Protein AF-A0A9Q1FSB3-F1 (afdb_monomer_lite)

Secondary structure (DSSP, 8-state):
-BTTB-GGGSEEEEEGGGHHHHHHHHTT-SEEEEEEE-TT-TTSPPSEEEEEETTEEPPGGGHHHHHHHHHHHHHHHHTT--HHHHHHHHHHHTT-

pLDDT: mean 77.21, std 15.52, range [43.03, 96.81]

Sequence (96 aa):
MYLGEDVSCLIKEYLVVQKDEAELELAKTTMGLFVLREKQGPLCEPVEIGIIIDGVEYPDELKYSFETFQKIVMDIESRKMSKRVQNLAAKLQDLV

Radius of gyration: 14.39 Å; chains: 1; bounding box: 42×26×28 Å

Foldseek 3Di:
DPLPDDPVQQEAEDEPVCVVVVLVVLLCDQKHKYFYDHPPDDVDDTPDIFIGHNSDTDDPVCVVVVVVVCCVVVVVQVVPHDPVVVVVVVVVVVVD

Organism: Synaphobranchus kaupii (NCBI:txid118154)

Structure (mmCIF, N/CA/C/O backbone):
data_AF-A0A9Q1FSB3-F1
#
_entry.id   AF-A0A9Q1FSB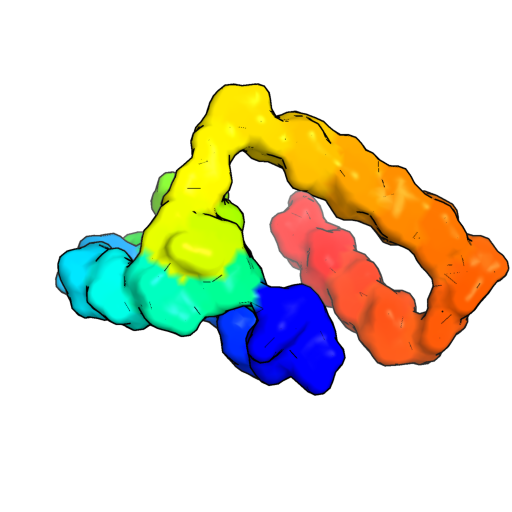3-F1
#
loop_
_atom_site.group_PDB
_atom_site.id
_atom_site.type_symbol
_atom_site.label_atom_id
_atom_site.label_alt_id
_atom_site.label_comp_id
_atom_site.label_asym_id
_atom_site.label_entity_id
_atom_site.label_seq_id
_atom_site.pdbx_PDB_ins_code
_atom_site.Cartn_x
_atom_site.Cartn_y
_atom_site.Cartn_z
_atom_site.occupancy
_atom_site.B_iso_or_equiv
_atom_site.auth_seq_id
_atom_site.auth_comp_id
_atom_site.auth_asym_id
_atom_site.auth_atom_id
_atom_site.pdbx_PDB_model_num
ATOM 1 N N . MET A 1 1 ? 13.607 8.620 -7.154 1.00 61.62 1 MET A N 1
ATOM 2 C CA . MET A 1 1 ? 12.731 7.438 -7.186 1.00 61.62 1 MET A CA 1
ATOM 3 C C . MET A 1 1 ? 13.397 6.299 -6.437 1.00 61.62 1 MET A C 1
ATOM 5 O O . MET A 1 1 ? 14.613 6.162 -6.533 1.00 61.62 1 MET A O 1
ATOM 9 N N . TYR A 1 2 ? 12.625 5.550 -5.660 1.00 66.38 2 TYR A N 1
ATOM 10 C CA . TYR A 1 2 ? 13.037 4.370 -4.907 1.00 66.38 2 TYR A CA 1
ATOM 11 C C . TYR A 1 2 ? 11.950 3.316 -5.124 1.00 66.38 2 TYR A C 1
ATOM 13 O O . TYR A 1 2 ? 10.776 3.655 -5.042 1.00 66.38 2 TYR A O 1
ATOM 21 N N . LEU A 1 3 ? 12.327 2.079 -5.461 1.00 76.88 3 LEU A N 1
ATOM 22 C CA . LEU A 1 3 ? 11.367 0.995 -5.736 1.00 76.88 3 LEU A CA 1
ATOM 23 C C . LEU A 1 3 ? 10.327 1.334 -6.829 1.00 76.88 3 LEU A C 1
ATOM 25 O O . LEU A 1 3 ? 9.184 0.908 -6.768 1.00 76.88 3 LEU A O 1
ATOM 29 N N . GLY A 1 4 ? 10.718 2.139 -7.822 1.00 79.75 4 GLY A N 1
ATOM 30 C CA . GLY A 1 4 ? 9.824 2.583 -8.900 1.00 79.75 4 GLY A CA 1
ATOM 31 C C . GLY A 1 4 ? 8.963 3.807 -8.568 1.00 79.75 4 GLY A C 1
ATOM 32 O O . GLY A 1 4 ? 8.486 4.454 -9.490 1.00 79.75 4 GLY A O 1
ATOM 33 N N . GLU A 1 5 ? 8.858 4.197 -7.296 1.00 82.94 5 GLU A N 1
ATOM 34 C CA . GLU A 1 5 ? 8.023 5.317 -6.848 1.00 82.94 5 GLU A CA 1
ATOM 35 C C . GLU A 1 5 ? 8.839 6.562 -6.473 1.00 82.94 5 GLU A C 1
ATOM 37 O O . GLU A 1 5 ? 10.047 6.509 -6.191 1.00 82.94 5 GLU A O 1
ATOM 42 N N . ASP A 1 6 ? 8.187 7.725 -6.444 1.00 86.75 6 ASP A N 1
ATOM 43 C CA . ASP A 1 6 ? 8.764 8.883 -5.766 1.00 86.75 6 ASP A CA 1
ATOM 44 C C . ASP A 1 6 ? 8.789 8.660 -4.248 1.00 86.75 6 ASP A C 1
ATOM 46 O O . ASP A 1 6 ? 7.864 8.102 -3.664 1.00 86.75 6 ASP A O 1
ATOM 50 N N . VAL A 1 7 ? 9.849 9.131 -3.587 1.00 77.12 7 VAL A N 1
ATOM 51 C CA . VAL A 1 7 ? 10.034 8.924 -2.142 1.00 77.12 7 VAL A CA 1
ATOM 52 C C . VAL A 1 7 ? 8.895 9.548 -1.332 1.00 77.12 7 VAL A C 1
ATOM 54 O O . VAL A 1 7 ? 8.537 9.017 -0.286 1.00 77.12 7 VAL A O 1
ATOM 57 N N . SER A 1 8 ? 8.308 10.649 -1.812 1.00 81.00 8 SER A N 1
ATOM 58 C CA . SER A 1 8 ? 7.158 11.288 -1.163 1.00 81.00 8 SER A CA 1
ATOM 59 C C . SER A 1 8 ? 5.857 10.488 -1.286 1.00 81.00 8 SER A C 1
ATOM 61 O O . SER A 1 8 ? 4.927 10.748 -0.530 1.00 81.00 8 SER A O 1
ATOM 63 N N . CYS A 1 9 ? 5.803 9.501 -2.185 1.00 82.94 9 CYS A N 1
ATOM 64 C CA . CYS A 1 9 ? 4.632 8.665 -2.448 1.00 82.94 9 CYS A CA 1
ATOM 65 C C . CYS A 1 9 ? 4.756 7.239 -1.887 1.00 82.94 9 CYS A C 1
ATOM 67 O O . CYS A 1 9 ? 3.821 6.456 -2.035 1.00 82.94 9 CYS A O 1
ATOM 69 N N . LEU A 1 10 ? 5.884 6.897 -1.246 1.00 83.75 10 LEU A N 1
ATOM 70 C CA . LEU A 1 10 ? 6.134 5.560 -0.687 1.00 83.75 10 LEU A CA 1
ATOM 71 C C . LEU A 1 10 ? 5.224 5.210 0.494 1.00 83.75 10 LEU A C 1
ATOM 73 O O . LEU A 1 10 ? 5.013 4.030 0.745 1.00 83.75 10 LEU A O 1
ATOM 77 N N . ILE A 1 11 ? 4.733 6.207 1.234 1.00 89.62 11 ILE A N 1
ATOM 78 C CA . ILE A 1 11 ? 3.776 6.024 2.329 1.00 89.62 11 ILE A CA 1
ATOM 79 C C . ILE A 1 11 ? 2.500 6.761 1.942 1.00 89.62 11 ILE A C 1
ATOM 81 O O . ILE A 1 11 ? 2.529 7.969 1.703 1.00 89.62 11 ILE A O 1
ATOM 85 N N . LYS A 1 12 ? 1.390 6.030 1.876 1.00 91.75 12 LYS A N 1
ATOM 86 C CA . LYS A 1 12 ? 0.072 6.548 1.510 1.00 91.75 12 LYS A CA 1
ATOM 87 C C . LYS A 1 12 ? -0.880 6.366 2.687 1.00 91.75 12 LYS A C 1
ATOM 89 O O . LYS A 1 12 ? -1.083 5.250 3.154 1.00 91.75 12 LYS A O 1
ATOM 94 N N . GLU A 1 13 ? -1.450 7.455 3.186 1.00 92.19 13 GLU A N 1
ATOM 95 C CA . GLU A 1 13 ? -2.399 7.406 4.301 1.00 92.19 13 GLU A CA 1
ATOM 96 C C . GLU A 1 13 ? -3.818 7.666 3.804 1.00 92.19 13 GLU A C 1
ATOM 98 O O . GLU A 1 13 ? -4.062 8.627 3.073 1.00 92.19 13 GLU A O 1
ATOM 103 N N . TYR A 1 14 ? -4.750 6.827 4.241 1.00 94.25 14 TYR A N 1
ATOM 104 C CA . TYR A 1 14 ? -6.149 6.873 3.843 1.00 94.25 14 TYR A CA 1
ATOM 105 C C . TYR A 1 14 ? -7.056 6.792 5.067 1.00 94.25 14 TYR A C 1
ATOM 107 O O . TYR A 1 14 ? -6.733 6.168 6.084 1.00 94.25 14 TYR A O 1
ATOM 115 N N . LEU A 1 15 ? -8.235 7.402 4.965 1.00 94.44 15 LEU A N 1
ATOM 116 C CA . LEU A 1 15 ? -9.300 7.138 5.921 1.00 94.44 15 LEU A CA 1
ATOM 117 C C . LEU A 1 15 ? -10.027 5.852 5.529 1.00 94.44 15 LEU A C 1
ATOM 119 O O . LEU A 1 15 ? -10.250 5.612 4.348 1.00 94.44 15 LEU A O 1
ATOM 123 N N . VAL A 1 16 ? -10.489 5.076 6.511 1.00 93.81 16 VAL A N 1
ATOM 124 C CA . VAL A 1 16 ? -11.288 3.856 6.267 1.00 93.81 16 VAL A CA 1
ATOM 125 C C . VAL A 1 16 ? -12.513 4.144 5.388 1.00 93.81 16 VAL A C 1
ATOM 127 O O . VAL A 1 16 ? -12.889 3.327 4.557 1.00 93.81 16 VAL A O 1
ATOM 130 N N . VAL A 1 17 ? -13.104 5.338 5.510 1.00 94.94 17 VAL A N 1
ATOM 131 C CA . VAL A 1 17 ? -14.245 5.767 4.677 1.00 94.94 17 VAL A CA 1
ATOM 132 C C . VAL A 1 17 ? -13.893 6.004 3.202 1.00 94.94 17 VAL A C 1
ATOM 134 O O . VAL A 1 17 ? -14.800 6.246 2.419 1.00 94.94 17 VAL A O 1
ATOM 137 N N . GLN A 1 18 ? -12.608 5.975 2.843 1.00 95.19 18 GLN A N 1
ATOM 138 C CA . GLN A 1 18 ? -12.084 6.156 1.484 1.00 95.19 18 GLN A CA 1
ATOM 139 C C . GLN A 1 18 ? -11.417 4.876 0.956 1.00 95.19 18 GLN A C 1
ATOM 141 O O . GLN A 1 18 ? -10.568 4.947 0.069 1.00 95.19 18 GLN A O 1
ATOM 146 N N . LYS A 1 19 ? -11.713 3.712 1.554 1.00 93.88 19 LYS A N 1
ATOM 147 C CA . LYS A 1 19 ? -11.040 2.454 1.205 1.00 93.88 19 LYS A CA 1
ATOM 148 C C . LYS A 1 19 ? -11.208 2.112 -0.280 1.00 93.88 19 LYS A C 1
ATOM 150 O O . LYS A 1 19 ? -10.222 1.775 -0.925 1.00 93.88 19 LYS A O 1
ATOM 155 N N . ASP A 1 20 ? -12.401 2.304 -0.836 1.00 95.88 20 ASP A N 1
ATOM 156 C CA . ASP A 1 20 ? -12.674 2.014 -2.248 1.00 95.88 20 ASP A CA 1
ATOM 157 C C . ASP A 1 20 ? -11.835 2.901 -3.191 1.00 95.88 20 ASP A C 1
ATOM 159 O O . ASP A 1 20 ? -11.257 2.418 -4.166 1.00 95.88 20 ASP A O 1
ATOM 163 N N . GLU A 1 21 ? -11.706 4.204 -2.906 1.00 96.81 21 GLU A N 1
ATOM 164 C CA . GLU A 1 21 ? -10.831 5.084 -3.688 1.00 96.81 21 GLU A CA 1
ATOM 165 C C . GLU A 1 21 ? -9.349 4.750 -3.493 1.00 96.81 21 GLU A C 1
ATOM 167 O O . GLU A 1 21 ? -8.572 4.823 -4.450 1.00 96.81 21 GLU A O 1
ATOM 172 N N . ALA A 1 22 ? -8.961 4.367 -2.274 1.00 95.38 22 ALA 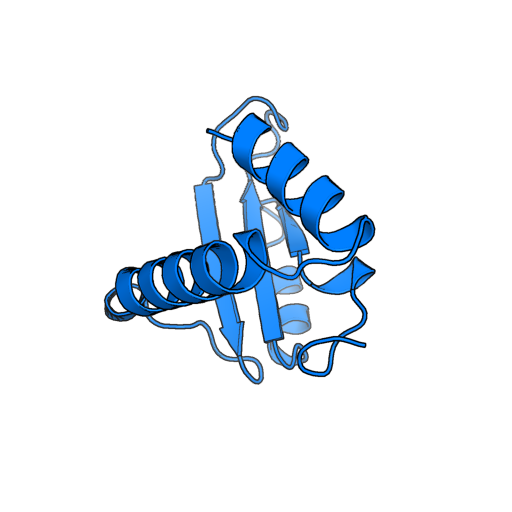A N 1
ATOM 173 C CA . ALA A 1 22 ? -7.601 3.948 -1.968 1.00 95.38 22 ALA A CA 1
ATOM 174 C C . ALA A 1 22 ? -7.210 2.724 -2.803 1.00 95.38 22 ALA A C 1
ATOM 176 O O . ALA A 1 22 ? -6.157 2.735 -3.433 1.00 95.38 22 ALA A O 1
ATOM 177 N N . GLU A 1 23 ? -8.070 1.708 -2.898 1.00 95.25 23 GLU A N 1
ATOM 178 C CA . GLU A 1 23 ? -7.818 0.497 -3.689 1.00 95.25 23 GLU A CA 1
ATOM 179 C C . GLU A 1 23 ? -7.558 0.809 -5.174 1.00 95.25 23 GLU A C 1
ATOM 181 O O . GLU A 1 23 ? -6.638 0.253 -5.781 1.00 95.25 23 GLU A O 1
ATOM 186 N N . LEU A 1 24 ? -8.288 1.767 -5.756 1.00 96.31 24 LEU A N 1
ATOM 187 C CA . LEU A 1 24 ? -8.076 2.205 -7.143 1.00 96.31 24 LEU A CA 1
ATOM 188 C C . LEU A 1 24 ? -6.724 2.900 -7.363 1.00 96.31 24 LEU A C 1
ATOM 190 O O . LEU A 1 24 ? -6.151 2.813 -8.456 1.00 96.31 24 LEU A O 1
ATOM 194 N N . GLU A 1 25 ? -6.224 3.628 -6.365 1.00 95.38 25 GLU A N 1
ATOM 195 C CA . GLU A 1 25 ? -4.888 4.226 -6.415 1.00 95.38 25 GLU A CA 1
ATOM 196 C C . GLU A 1 25 ? -3.786 3.200 -6.160 1.00 95.38 25 GLU A C 1
ATOM 198 O O . GLU A 1 25 ? -2.758 3.208 -6.846 1.00 95.38 25 GLU A O 1
ATOM 203 N N . LEU A 1 26 ? -3.994 2.308 -5.191 1.00 95.81 26 LEU A N 1
ATOM 204 C CA . LEU A 1 26 ? -3.035 1.270 -4.836 1.00 95.81 26 LEU A CA 1
ATOM 205 C C . LEU A 1 26 ? -2.826 0.307 -6.002 1.00 95.81 26 LEU A C 1
ATOM 207 O O . LEU A 1 26 ? -1.678 -0.008 -6.289 1.00 95.81 26 LEU A O 1
ATOM 211 N N . ALA A 1 27 ? -3.866 -0.013 -6.779 1.00 96.50 27 ALA A N 1
ATOM 212 C CA . ALA A 1 27 ? -3.766 -0.820 -7.999 1.00 96.50 27 ALA A CA 1
ATOM 213 C C . ALA A 1 27 ? -2.787 -0.267 -9.061 1.00 96.50 27 ALA A C 1
ATOM 215 O O . ALA A 1 27 ? -2.370 -0.997 -9.958 1.00 96.50 27 ALA A O 1
ATOM 216 N N . LYS A 1 28 ? -2.422 1.020 -8.991 1.00 94.31 28 LYS A N 1
ATOM 217 C CA . LYS A 1 28 ? -1.457 1.669 -9.900 1.00 94.31 28 LYS A CA 1
ATOM 218 C C . LYS A 1 28 ? -0.070 1.844 -9.277 1.00 94.31 28 LYS A C 1
ATOM 220 O O . LYS A 1 28 ? 0.810 2.404 -9.924 1.00 94.31 28 LYS A O 1
ATOM 225 N N . THR A 1 29 ? 0.104 1.438 -8.023 1.00 93.25 29 THR A N 1
ATOM 226 C CA . THR A 1 29 ? 1.338 1.628 -7.259 1.00 93.25 29 THR A CA 1
ATOM 227 C C . THR A 1 29 ? 2.286 0.465 -7.522 1.00 93.25 29 THR A C 1
ATOM 229 O O . THR A 1 29 ? 1.917 -0.694 -7.351 1.00 93.25 29 THR A O 1
ATOM 232 N N . THR A 1 30 ? 3.523 0.777 -7.903 1.00 91.69 30 THR A N 1
ATOM 233 C CA . THR A 1 30 ? 4.579 -0.221 -8.124 1.00 91.69 30 THR A CA 1
ATOM 234 C C . THR A 1 30 ? 5.034 -0.807 -6.797 1.00 91.69 30 THR A C 1
ATOM 236 O O . THR A 1 30 ? 5.147 -2.017 -6.656 1.00 91.69 30 THR A O 1
ATOM 239 N N . MET A 1 31 ? 5.296 0.038 -5.795 1.00 89.44 31 MET A N 1
ATOM 240 C CA . MET A 1 31 ? 5.649 -0.427 -4.457 1.00 89.44 31 MET A CA 1
ATOM 241 C C . MET A 1 31 ? 5.418 0.653 -3.400 1.00 89.44 31 MET A C 1
ATOM 243 O O . MET A 1 31 ? 5.901 1.773 -3.544 1.00 89.44 31 MET A O 1
ATOM 247 N N . GLY A 1 32 ? 4.734 0.331 -2.306 1.00 88.00 32 GLY A N 1
ATOM 248 C CA . GLY A 1 32 ? 4.486 1.306 -1.245 1.00 88.00 32 GLY A CA 1
ATOM 249 C C . GLY A 1 32 ? 3.888 0.708 0.018 1.00 88.00 32 GLY A C 1
ATOM 250 O O . GLY A 1 32 ? 3.409 -0.420 0.023 1.00 88.00 32 GLY A O 1
ATOM 251 N N . LEU A 1 33 ? 3.925 1.484 1.094 1.00 89.25 33 LEU A N 1
ATOM 252 C CA . LEU A 1 33 ? 3.202 1.232 2.333 1.00 89.25 33 LEU A CA 1
ATOM 253 C C . LEU A 1 33 ? 1.897 2.019 2.298 1.00 89.25 33 LEU A C 1
ATOM 255 O O . LEU A 1 33 ? 1.902 3.205 1.956 1.00 89.25 33 LEU A O 1
ATOM 259 N N . PHE A 1 34 ? 0.799 1.390 2.698 1.00 92.25 34 PHE A N 1
ATOM 260 C CA . PHE A 1 34 ? -0.443 2.102 2.957 1.00 92.25 34 PHE A CA 1
ATOM 261 C C . PHE A 1 34 ? -0.845 1.977 4.419 1.00 92.25 34 PHE A C 1
ATOM 263 O O . PHE A 1 34 ? -0.551 0.985 5.086 1.00 92.25 34 PHE A O 1
ATOM 270 N N . VAL A 1 35 ? -1.509 3.014 4.914 1.00 91.62 35 VAL A N 1
ATOM 271 C CA . VAL A 1 35 ? -1.994 3.103 6.288 1.00 91.62 35 VAL A CA 1
ATOM 272 C C . VAL A 1 35 ? -3.464 3.492 6.238 1.00 91.62 35 VAL A C 1
ATOM 274 O O . VAL A 1 35 ? -3.799 4.560 5.723 1.00 91.62 35 VAL A O 1
ATOM 277 N N . LEU A 1 36 ? -4.341 2.650 6.780 1.00 92.56 36 LEU A N 1
ATOM 278 C CA . LEU A 1 36 ? -5.765 2.953 6.932 1.00 92.56 36 LEU A CA 1
ATOM 279 C C . LEU A 1 36 ? -6.053 3.401 8.364 1.00 92.56 36 LEU A C 1
ATOM 281 O O . LEU A 1 36 ? -5.663 2.746 9.332 1.00 92.56 36 LEU A O 1
ATOM 285 N N . ARG A 1 37 ? -6.752 4.530 8.507 1.00 91.94 37 ARG A N 1
ATOM 286 C CA . ARG A 1 37 ? -7.075 5.136 9.807 1.00 91.94 37 ARG A CA 1
ATOM 287 C C . ARG A 1 37 ? -8.548 5.494 9.937 1.00 91.94 37 ARG A C 1
ATOM 289 O O . ARG A 1 37 ? -9.214 5.861 8.969 1.00 91.94 37 ARG A O 1
ATOM 296 N N . GLU A 1 38 ? -9.047 5.482 11.168 1.00 90.56 38 GLU A N 1
ATOM 297 C CA . GLU A 1 38 ? -10.320 6.129 11.477 1.00 90.56 38 GLU A CA 1
ATOM 298 C C . GLU A 1 38 ? -10.182 7.659 11.532 1.00 90.56 38 GLU A C 1
ATOM 300 O O . GLU A 1 38 ? -9.119 8.221 11.798 1.00 90.56 38 GLU A O 1
ATOM 305 N N . LYS A 1 39 ? -11.302 8.364 11.339 1.00 84.31 39 LYS A N 1
ATOM 306 C CA . LYS A 1 39 ? -11.370 9.837 11.337 1.00 84.31 39 LYS A CA 1
ATOM 307 C C . LYS A 1 39 ? -10.981 10.482 12.679 1.00 84.31 39 LYS A C 1
ATOM 309 O O . LYS A 1 39 ? -10.729 11.683 12.726 1.00 84.31 39 LYS A O 1
ATOM 314 N N . GLN A 1 40 ? -10.947 9.705 13.762 1.00 73.25 40 GLN A N 1
ATOM 315 C CA . GLN A 1 40 ? -10.729 10.175 15.137 1.00 73.25 40 GLN A CA 1
ATOM 316 C C . GLN A 1 40 ? -9.292 10.669 15.408 1.00 73.25 40 GLN A C 1
ATOM 318 O O . GLN A 1 40 ? -9.036 11.246 16.462 1.00 73.25 40 GLN A O 1
ATOM 323 N N . GLY A 1 41 ? -8.390 10.562 14.427 1.00 63.69 41 GLY A N 1
ATOM 324 C CA . GLY A 1 41 ? -7.166 11.358 14.355 1.00 63.69 41 GLY A CA 1
ATOM 325 C C . GLY A 1 41 ? -5.868 10.560 14.532 1.00 63.69 41 GLY A C 1
ATOM 326 O O . GLY A 1 41 ? -5.888 9.405 14.950 1.00 63.69 41 GLY A O 1
ATOM 327 N N . PRO A 1 42 ? -4.715 11.180 14.223 1.00 59.50 42 PRO A N 1
ATOM 328 C CA . PRO A 1 42 ? -3.410 10.515 14.099 1.00 59.50 42 PRO A CA 1
ATOM 329 C C . PRO A 1 42 ? -2.817 9.993 15.418 1.00 59.50 42 PRO A C 1
ATOM 331 O O . PRO A 1 42 ? -1.787 9.329 15.393 1.00 59.50 42 PRO A O 1
ATOM 334 N N . LEU A 1 43 ? -3.453 10.295 16.556 1.00 69.25 43 LEU A N 1
ATOM 335 C CA . LEU A 1 43 ? -3.067 9.795 17.879 1.00 69.25 43 LEU A CA 1
ATOM 336 C C . LEU A 1 43 ? -3.599 8.379 18.162 1.00 69.25 43 LEU A C 1
ATOM 338 O O . LEU A 1 43 ? -3.162 7.762 19.127 1.00 69.25 43 LEU A O 1
ATOM 342 N N . CYS A 1 44 ? -4.539 7.874 17.356 1.00 74.12 44 CYS A N 1
ATOM 343 C CA . CYS A 1 44 ? -4.964 6.476 17.408 1.00 74.12 44 CYS A CA 1
ATOM 344 C C . CYS A 1 44 ? -4.063 5.595 16.542 1.00 74.12 44 CYS A C 1
ATOM 346 O O . CYS A 1 44 ? -3.558 6.027 15.496 1.00 74.12 44 CYS A O 1
ATOM 348 N N . GLU A 1 45 ? -3.911 4.341 16.965 1.00 81.06 45 GLU A N 1
ATOM 349 C CA . GLU A 1 45 ? -3.244 3.327 16.158 1.00 81.06 45 GLU A CA 1
ATOM 350 C C . GLU A 1 45 ? -3.961 3.171 14.806 1.00 81.06 45 GLU A C 1
ATOM 352 O O . GLU A 1 45 ? -5.193 3.277 14.736 1.00 81.06 45 GLU A O 1
ATOM 357 N N . PRO A 1 46 ? -3.211 2.974 13.709 1.00 86.50 46 PRO A N 1
ATOM 358 C CA . PRO A 1 46 ? -3.799 2.608 12.432 1.00 86.50 46 PRO A CA 1
ATOM 359 C C . PRO A 1 46 ? -4.684 1.373 12.556 1.00 86.50 46 PRO A C 1
ATOM 361 O O . PRO A 1 46 ? -4.343 0.425 13.258 1.00 86.50 46 PRO A O 1
ATOM 364 N N . VAL A 1 47 ? -5.788 1.374 11.816 1.00 90.38 47 VAL A N 1
ATOM 365 C CA . VAL A 1 47 ? -6.646 0.193 11.678 1.00 90.38 47 VAL A CA 1
ATOM 366 C C . VAL A 1 47 ? -5.894 -0.897 10.921 1.00 90.38 47 VAL A C 1
ATOM 368 O O . VAL A 1 47 ? -5.996 -2.072 11.256 1.00 90.38 47 VAL A O 1
ATOM 371 N N . GLU A 1 48 ? -5.120 -0.495 9.913 1.00 88.44 48 GLU A N 1
ATOM 372 C CA . GLU A 1 48 ? -4.417 -1.410 9.025 1.00 88.44 48 GLU A CA 1
ATOM 373 C C . GLU A 1 48 ? -3.142 -0.748 8.496 1.00 88.44 48 GLU A C 1
ATOM 375 O O . GLU A 1 48 ? -3.127 0.449 8.189 1.00 88.44 48 GLU A O 1
ATOM 380 N N . ILE A 1 49 ? -2.073 -1.535 8.392 1.00 87.75 49 ILE A N 1
ATOM 381 C CA . ILE A 1 49 ? -0.847 -1.162 7.687 1.00 87.75 49 ILE A CA 1
ATOM 382 C C . ILE A 1 49 ? -0.507 -2.324 6.769 1.00 87.75 49 ILE A C 1
ATOM 384 O O . ILE A 1 49 ? -0.244 -3.423 7.261 1.00 87.75 49 ILE A O 1
ATOM 388 N N . GLY A 1 50 ? -0.464 -2.055 5.471 1.00 88.56 50 GLY A N 1
ATOM 389 C CA . GLY A 1 50 ? -0.134 -3.048 4.462 1.00 88.56 50 GLY A CA 1
ATOM 390 C C . GLY A 1 50 ? 0.942 -2.558 3.503 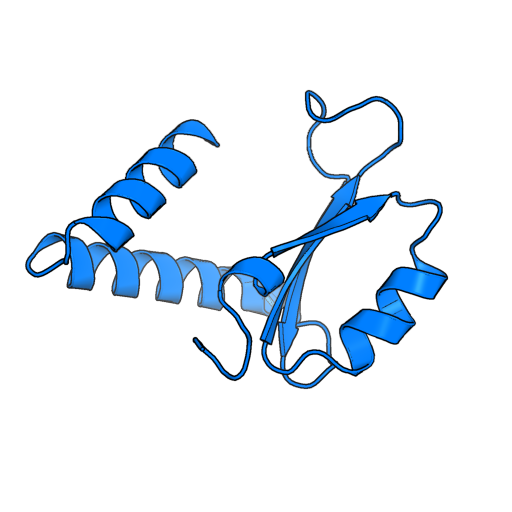1.00 88.56 50 GLY A C 1
ATOM 391 O O . GLY A 1 50 ? 1.334 -1.386 3.485 1.00 88.56 50 GLY A O 1
ATOM 392 N N . ILE A 1 51 ? 1.447 -3.493 2.707 1.00 89.38 51 ILE A N 1
ATOM 393 C CA . ILE A 1 51 ? 2.430 -3.243 1.654 1.00 89.38 51 ILE A CA 1
ATOM 394 C C . ILE A 1 51 ? 1.750 -3.557 0.329 1.00 89.38 51 ILE A C 1
ATOM 396 O O . ILE A 1 51 ? 1.070 -4.568 0.212 1.00 89.38 51 ILE A O 1
ATOM 400 N N . ILE A 1 52 ? 1.958 -2.718 -0.675 1.00 92.19 52 ILE A N 1
ATOM 401 C CA . ILE A 1 52 ? 1.510 -2.950 -2.047 1.00 92.19 52 ILE A CA 1
ATOM 402 C C . ILE A 1 52 ? 2.737 -3.145 -2.920 1.00 92.19 52 ILE A C 1
ATOM 404 O O . ILE A 1 52 ? 3.696 -2.381 -2.799 1.00 92.19 52 ILE A O 1
ATOM 408 N N . ILE A 1 53 ? 2.703 -4.156 -3.788 1.00 90.94 53 ILE A N 1
ATOM 409 C CA . ILE A 1 53 ? 3.705 -4.411 -4.827 1.00 90.94 53 ILE A CA 1
ATOM 410 C C . ILE A 1 53 ? 2.966 -4.714 -6.133 1.00 90.94 53 ILE A C 1
ATOM 412 O O . ILE A 1 53 ? 2.120 -5.603 -6.171 1.00 90.94 53 ILE A O 1
ATOM 416 N N . ASP A 1 54 ? 3.273 -3.964 -7.188 1.00 93.62 54 ASP A N 1
ATOM 417 C CA . ASP A 1 54 ? 2.651 -4.033 -8.514 1.00 93.62 54 ASP A CA 1
ATOM 418 C C . ASP A 1 54 ? 1.114 -4.070 -8.458 1.00 93.62 54 ASP A C 1
ATOM 420 O O . ASP A 1 54 ? 0.449 -4.864 -9.122 1.00 93.62 54 ASP A O 1
ATOM 424 N N . GLY A 1 55 ? 0.544 -3.199 -7.624 1.00 93.94 55 GLY A N 1
ATOM 425 C CA . GLY A 1 55 ? -0.898 -3.071 -7.440 1.00 93.94 55 GLY A CA 1
ATOM 426 C C . GLY A 1 55 ? -1.558 -4.167 -6.607 1.00 93.94 55 GLY A C 1
ATOM 427 O O . GLY A 1 55 ? -2.779 -4.155 -6.470 1.00 93.94 55 GLY A O 1
ATOM 428 N N . VAL A 1 56 ? -0.782 -5.097 -6.046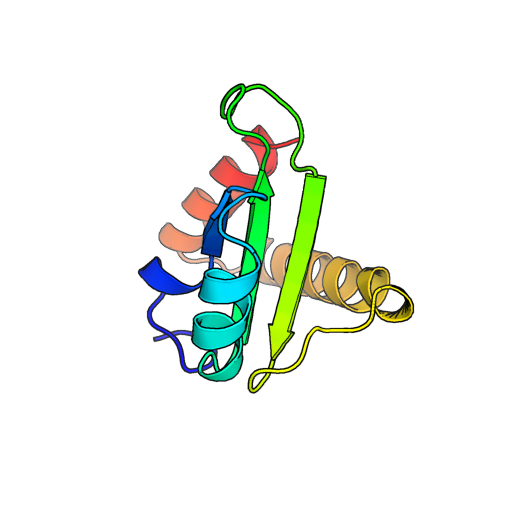 1.00 93.00 56 VAL A N 1
ATOM 429 C CA . VAL A 1 56 ? -1.285 -6.219 -5.250 1.00 93.00 56 VAL A CA 1
ATOM 430 C C . VAL A 1 56 ? -0.846 -6.073 -3.802 1.00 93.00 56 VAL A C 1
ATOM 432 O O . VAL A 1 56 ? 0.311 -5.758 -3.514 1.00 93.00 56 VAL A O 1
ATOM 435 N N . GLU A 1 57 ? -1.778 -6.314 -2.885 1.00 91.62 57 GLU A N 1
ATOM 436 C CA . GLU A 1 57 ? -1.483 -6.334 -1.459 1.00 91.62 57 GLU A CA 1
ATOM 437 C C . GLU A 1 57 ? -0.587 -7.515 -1.110 1.00 91.62 57 GLU A C 1
ATOM 439 O O . GLU A 1 57 ? -0.812 -8.660 -1.512 1.00 91.62 57 GLU A O 1
ATOM 444 N N . TYR A 1 58 ? 0.476 -7.209 -0.380 1.00 88.25 58 TYR A N 1
ATOM 445 C CA . TYR A 1 58 ? 1.418 -8.198 0.074 1.00 88.25 58 TYR A CA 1
ATOM 446 C C . TYR A 1 58 ? 0.789 -9.019 1.206 1.00 88.25 58 TYR A C 1
ATOM 448 O O . TYR A 1 58 ? 0.318 -8.428 2.176 1.00 88.25 58 TYR A O 1
ATOM 456 N N . PRO A 1 59 ? 0.808 -10.359 1.123 1.00 85.56 59 PRO A N 1
ATOM 457 C CA . PRO A 1 59 ? 0.109 -11.203 2.083 1.00 85.56 59 PRO A CA 1
ATOM 458 C C . PRO A 1 59 ? 0.589 -11.001 3.522 1.00 85.56 59 PRO A C 1
ATOM 460 O O . PRO A 1 59 ? 1.798 -10.955 3.787 1.00 85.56 59 PRO A O 1
ATOM 463 N N . ASP A 1 60 ? -0.353 -10.986 4.463 1.00 77.38 60 ASP A N 1
ATOM 464 C CA . ASP A 1 60 ? -0.074 -10.871 5.897 1.00 77.38 60 ASP A CA 1
ATOM 465 C C . ASP A 1 60 ? 0.819 -12.006 6.419 1.00 77.38 60 ASP A C 1
ATOM 467 O O . ASP A 1 60 ? 1.657 -11.788 7.298 1.00 77.38 60 ASP A O 1
ATOM 471 N N . GLU A 1 61 ? 0.729 -13.214 5.852 1.00 79.88 61 GLU A N 1
ATOM 472 C CA . GLU A 1 61 ? 1.587 -14.343 6.240 1.00 79.88 61 GLU A CA 1
ATOM 473 C C . GLU A 1 61 ? 3.069 -14.076 5.947 1.00 79.88 61 GLU A C 1
ATOM 475 O O . GLU A 1 61 ? 3.957 -14.687 6.548 1.00 79.88 61 GLU A O 1
ATOM 480 N N . LEU A 1 62 ? 3.349 -13.144 5.034 1.00 74.44 62 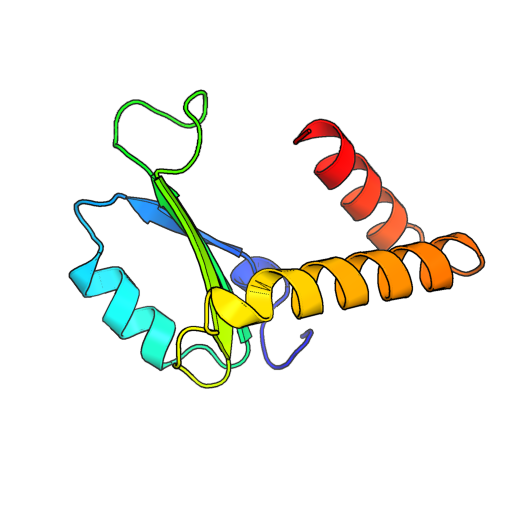LEU A N 1
ATOM 481 C CA . LEU A 1 62 ? 4.692 -12.725 4.662 1.00 74.44 62 LEU A CA 1
ATOM 482 C C . LEU A 1 62 ? 5.114 -11.418 5.344 1.00 74.44 62 LEU A C 1
ATOM 484 O O . LEU A 1 62 ? 6.243 -10.969 5.137 1.00 74.44 62 LEU A O 1
ATOM 488 N N . LYS A 1 63 ? 4.293 -10.838 6.226 1.00 70.19 63 LYS A N 1
ATOM 489 C CA . LYS A 1 63 ? 4.608 -9.611 6.979 1.00 70.19 63 LYS A CA 1
ATOM 490 C C . LYS A 1 63 ? 5.951 -9.685 7.712 1.00 70.19 63 LYS A C 1
ATOM 492 O O . LYS A 1 63 ? 6.744 -8.743 7.671 1.00 70.19 63 LYS A O 1
ATOM 497 N N . TYR A 1 64 ? 6.270 -10.841 8.296 1.00 68.69 64 TYR A N 1
ATOM 498 C CA . TYR A 1 64 ? 7.551 -11.073 8.975 1.00 68.69 64 TYR A CA 1
ATOM 499 C C . TYR A 1 64 ? 8.751 -11.112 8.026 1.00 68.69 64 TYR A C 1
ATOM 501 O O . TYR A 1 64 ? 9.875 -10.832 8.446 1.00 68.69 64 TYR A O 1
ATOM 509 N N . SER A 1 65 ? 8.541 -11.449 6.750 1.00 71.06 65 SER A N 1
ATOM 510 C CA . SER A 1 65 ? 9.609 -11.396 5.751 1.00 71.06 65 SER A CA 1
ATOM 511 C C . SER A 1 65 ? 9.997 -9.946 5.470 1.00 71.06 65 SER A C 1
ATOM 513 O O . SER A 1 65 ? 11.185 -9.636 5.501 1.00 71.06 65 SER A O 1
ATOM 515 N N . PHE A 1 66 ? 9.021 -9.038 5.334 1.00 67.88 66 PHE A N 1
ATOM 516 C CA . PHE A 1 66 ? 9.282 -7.605 5.209 1.00 67.88 66 PHE A CA 1
ATOM 517 C C . PHE A 1 66 ? 9.946 -7.045 6.465 1.00 67.88 66 PHE A C 1
ATOM 519 O O . PHE A 1 66 ? 10.958 -6.366 6.352 1.00 67.88 66 PHE A O 1
ATOM 526 N N . GLU A 1 67 ? 9.452 -7.387 7.658 1.00 66.31 67 GLU A N 1
ATOM 527 C CA . GLU A 1 67 ? 10.073 -6.973 8.922 1.00 66.31 67 GLU A CA 1
ATOM 528 C C . GLU A 1 67 ? 11.532 -7.457 9.025 1.00 66.31 67 GLU A C 1
ATOM 530 O O . GLU A 1 67 ? 12.419 -6.719 9.454 1.00 66.31 67 GLU A O 1
ATOM 535 N N . THR A 1 68 ? 11.807 -8.686 8.583 1.00 63.25 68 THR A N 1
ATOM 536 C CA . THR A 1 68 ? 13.157 -9.260 8.551 1.00 63.25 68 THR A CA 1
ATOM 537 C C . THR A 1 68 ? 14.038 -8.559 7.519 1.00 63.25 68 THR A C 1
ATOM 539 O O . THR A 1 68 ? 15.164 -8.193 7.845 1.00 63.25 68 THR A O 1
ATOM 542 N N . PHE A 1 69 ? 13.544 -8.311 6.301 1.00 66.69 69 PHE A N 1
ATOM 543 C CA . PHE A 1 69 ? 14.271 -7.543 5.287 1.00 66.69 69 PHE A CA 1
ATOM 544 C C . PHE A 1 69 ? 14.525 -6.111 5.746 1.00 66.69 69 PHE A C 1
ATOM 546 O O . PHE A 1 69 ? 15.640 -5.631 5.592 1.00 66.69 69 PHE A O 1
ATOM 553 N N . GLN A 1 70 ? 13.545 -5.453 6.361 1.00 62.38 70 GLN A N 1
ATOM 554 C CA . GLN A 1 70 ? 13.689 -4.124 6.936 1.00 62.38 70 GLN A CA 1
ATOM 555 C C . GLN A 1 70 ? 14.768 -4.128 8.020 1.00 62.38 70 GLN A C 1
ATOM 557 O O . GLN A 1 70 ? 15.680 -3.315 7.943 1.00 62.38 70 GLN A O 1
ATOM 562 N N . LYS A 1 71 ? 14.726 -5.054 8.986 1.00 62.50 71 LYS A N 1
ATOM 563 C CA . LYS A 1 71 ? 15.757 -5.177 10.030 1.00 62.50 71 LYS A CA 1
ATOM 564 C C . LYS A 1 71 ? 17.136 -5.447 9.438 1.00 62.50 71 LYS A C 1
ATOM 566 O O . LYS A 1 71 ? 18.085 -4.771 9.802 1.00 62.50 71 LYS A O 1
ATOM 571 N N . ILE A 1 72 ? 17.246 -6.370 8.482 1.00 64.44 72 ILE A N 1
ATOM 572 C CA . ILE A 1 72 ? 18.507 -6.696 7.806 1.00 64.44 72 ILE A CA 1
ATOM 573 C C . ILE A 1 72 ? 19.034 -5.491 7.022 1.00 64.44 72 ILE A C 1
ATOM 575 O O . ILE A 1 72 ? 20.206 -5.160 7.152 1.00 64.44 72 ILE A O 1
ATOM 579 N N . VAL A 1 73 ? 18.199 -4.816 6.231 1.00 60.53 73 VAL A N 1
ATOM 580 C CA . VAL A 1 73 ? 18.583 -3.622 5.464 1.00 60.53 73 VAL A CA 1
ATOM 581 C C . VAL A 1 73 ? 18.977 -2.495 6.417 1.00 60.53 73 VAL A C 1
ATOM 583 O O . VAL A 1 73 ? 20.067 -1.958 6.259 1.00 60.53 73 VAL A O 1
ATOM 586 N N . MET A 1 74 ? 18.182 -2.200 7.451 1.00 55.25 74 MET A N 1
ATOM 587 C CA . MET A 1 74 ? 18.485 -1.184 8.470 1.00 55.25 74 MET A CA 1
ATOM 588 C C . MET A 1 74 ? 19.772 -1.499 9.254 1.00 55.25 74 MET A C 1
ATOM 590 O O . MET A 1 74 ? 20.570 -0.593 9.513 1.00 55.25 74 MET A O 1
ATOM 594 N N . ASP A 1 75 ? 20.030 -2.768 9.576 1.00 56.75 75 ASP A N 1
ATOM 595 C CA . ASP A 1 75 ? 21.250 -3.212 10.260 1.00 56.75 75 ASP A CA 1
ATOM 596 C C . ASP A 1 75 ? 22.482 -3.153 9.347 1.00 56.75 75 ASP A C 1
ATOM 598 O O . ASP A 1 75 ? 23.544 -2.680 9.773 1.00 56.75 75 ASP A O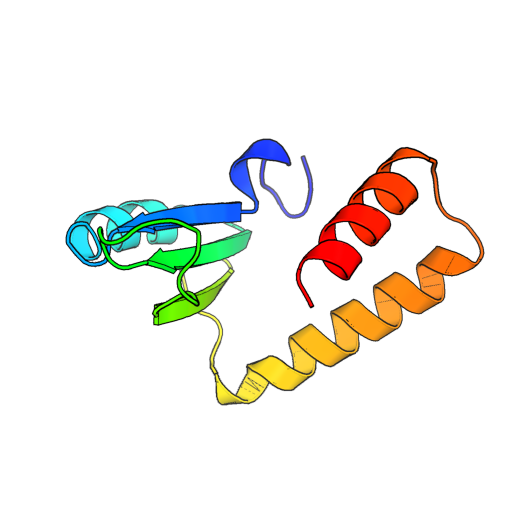 1
ATOM 602 N N . ILE A 1 76 ? 22.344 -3.579 8.084 1.00 49.25 76 ILE A N 1
ATOM 603 C CA . ILE A 1 76 ? 23.376 -3.467 7.039 1.00 49.25 76 ILE A CA 1
ATOM 604 C C . ILE A 1 76 ? 23.719 -1.990 6.791 1.00 49.25 76 ILE A C 1
ATOM 606 O O . ILE A 1 76 ? 24.883 -1.638 6.580 1.00 49.25 76 ILE A O 1
ATOM 610 N N . GLU A 1 77 ? 22.726 -1.111 6.875 1.00 50.56 77 GLU A N 1
ATOM 611 C CA . GLU A 1 77 ? 22.850 0.313 6.612 1.00 50.56 77 GLU A CA 1
ATOM 612 C C . GLU A 1 77 ? 23.394 1.120 7.817 1.00 50.56 77 GLU A C 1
ATOM 614 O O . GLU A 1 77 ? 24.098 2.116 7.620 1.00 50.56 77 GLU A O 1
ATOM 619 N N . SER A 1 78 ? 23.233 0.663 9.067 1.00 49.03 78 SER A N 1
ATOM 620 C CA . SER A 1 78 ? 23.814 1.335 10.253 1.00 49.03 78 SER A CA 1
ATOM 621 C C . SER A 1 78 ? 25.339 1.534 10.174 1.00 49.03 78 SER A C 1
ATOM 623 O O . SER A 1 78 ? 25.880 2.482 10.746 1.00 49.03 78 SER A O 1
ATOM 625 N N . ARG A 1 79 ? 26.050 0.688 9.410 1.00 52.72 79 ARG A N 1
ATOM 626 C CA . ARG A 1 79 ? 27.518 0.726 9.294 1.00 52.72 79 ARG A CA 1
ATOM 627 C C . ARG A 1 79 ? 28.043 1.501 8.080 1.00 52.72 79 ARG A C 1
ATOM 629 O O . ARG A 1 79 ? 29.259 1.624 7.948 1.00 52.72 79 ARG A O 1
ATOM 636 N N . LYS A 1 80 ? 27.177 2.043 7.208 1.00 56.41 80 LYS A N 1
ATOM 637 C CA . LYS A 1 80 ? 27.594 2.777 5.988 1.00 56.41 80 LYS A CA 1
ATOM 638 C C . LYS A 1 80 ? 26.570 3.792 5.437 1.00 56.41 80 LYS A C 1
ATOM 640 O O . LYS A 1 80 ? 26.566 4.072 4.241 1.00 56.41 80 LYS A O 1
ATOM 645 N N . MET A 1 81 ? 25.703 4.366 6.269 1.00 58.69 81 MET A N 1
ATOM 646 C CA . MET A 1 81 ? 24.598 5.199 5.777 1.00 58.69 81 MET A CA 1
ATOM 647 C C . MET A 1 81 ? 24.906 6.669 5.479 1.00 58.69 81 MET A C 1
ATOM 649 O O . MET A 1 81 ? 25.702 7.324 6.151 1.00 58.69 81 MET A O 1
ATOM 653 N N . SER A 1 82 ? 24.169 7.219 4.504 1.00 59.28 82 SER A N 1
ATOM 654 C CA . SER A 1 82 ? 24.095 8.663 4.255 1.00 59.28 82 SER A CA 1
ATOM 655 C C . SER A 1 82 ? 23.188 9.365 5.279 1.00 59.28 82 SER A C 1
ATOM 657 O O . SER A 1 82 ? 22.232 8.778 5.789 1.00 59.28 82 SER A O 1
ATOM 659 N N . LYS A 1 83 ? 23.425 10.661 5.527 1.00 59.38 83 LYS A N 1
ATOM 660 C CA . LYS A 1 83 ? 22.683 11.477 6.517 1.00 59.38 83 LYS A CA 1
ATOM 661 C C . LYS A 1 83 ? 21.155 11.426 6.371 1.00 59.38 83 LYS A C 1
ATOM 663 O O . LYS A 1 83 ? 20.435 11.607 7.344 1.00 59.38 83 LYS A O 1
ATOM 668 N N . ARG A 1 84 ? 20.640 11.194 5.160 1.00 52.03 84 ARG A N 1
ATOM 669 C CA . ARG A 1 84 ? 19.192 11.195 4.892 1.00 52.03 84 ARG A CA 1
ATOM 670 C C . ARG A 1 84 ? 18.493 9.962 5.461 1.00 52.03 84 ARG A C 1
ATOM 672 O O . ARG A 1 84 ? 17.378 10.087 5.950 1.00 52.03 84 ARG A O 1
ATOM 679 N N . VAL A 1 85 ? 19.154 8.808 5.425 1.00 55.94 85 VAL A N 1
ATOM 680 C CA . VAL A 1 85 ? 18.574 7.547 5.900 1.00 55.94 85 VAL A CA 1
ATOM 681 C C . VAL A 1 85 ? 18.729 7.412 7.418 1.00 55.94 85 VAL A C 1
ATOM 683 O O . VAL A 1 85 ? 17.820 6.932 8.084 1.00 55.94 85 VAL A O 1
ATOM 686 N N . GLN A 1 86 ? 19.777 8.013 7.995 1.00 60.69 86 GLN A N 1
ATOM 687 C CA . GLN A 1 86 ? 19.867 8.239 9.445 1.00 60.69 86 GLN A CA 1
ATOM 688 C C . GLN A 1 86 ? 18.683 9.066 9.972 1.00 60.69 86 GLN A C 1
ATOM 690 O O . GLN A 1 86 ? 18.082 8.716 10.982 1.00 60.69 86 GLN A O 1
ATOM 695 N N . ASN A 1 87 ? 18.300 10.128 9.257 1.00 65.56 87 ASN A N 1
ATOM 696 C CA . ASN A 1 87 ? 17.158 10.959 9.646 1.00 65.56 87 ASN A CA 1
ATOM 697 C C . ASN A 1 87 ? 15.811 10.234 9.510 1.00 65.56 87 ASN A C 1
ATOM 699 O O . ASN A 1 87 ? 14.879 10.548 10.243 1.00 65.56 87 ASN A O 1
ATOM 703 N N . LEU A 1 88 ? 15.688 9.296 8.568 1.00 58.03 88 LEU A N 1
ATOM 704 C CA . LEU A 1 88 ? 14.487 8.475 8.417 1.00 58.03 88 LEU A CA 1
ATOM 705 C C . LEU A 1 88 ? 14.405 7.412 9.519 1.00 58.03 88 LEU A C 1
ATOM 707 O O . LEU A 1 88 ? 13.355 7.260 10.129 1.00 58.03 88 LEU A O 1
ATOM 711 N N . ALA A 1 89 ? 15.519 6.742 9.822 1.00 59.62 89 ALA A N 1
ATOM 712 C CA . ALA A 1 89 ? 15.604 5.768 10.907 1.00 59.62 89 ALA A CA 1
ATOM 713 C C . ALA A 1 89 ? 15.255 6.388 12.269 1.00 59.62 89 ALA A C 1
ATOM 715 O O . ALA A 1 89 ? 14.492 5.794 13.021 1.00 59.62 89 ALA A O 1
ATOM 716 N N . ALA A 1 90 ? 15.733 7.605 12.547 1.00 62.38 90 ALA A N 1
ATOM 717 C CA . ALA A 1 90 ? 15.365 8.338 13.759 1.00 62.38 90 ALA A CA 1
ATOM 718 C C . ALA A 1 90 ? 13.845 8.577 13.852 1.00 62.38 90 ALA A C 1
ATOM 720 O O . ALA A 1 90 ? 13.240 8.316 14.882 1.00 62.38 90 ALA A O 1
ATOM 721 N N . LYS A 1 91 ? 13.201 8.976 12.747 1.00 64.38 91 LYS A N 1
ATOM 722 C CA . LYS A 1 91 ? 11.744 9.194 12.708 1.00 64.38 91 LYS A CA 1
ATOM 723 C C . LYS A 1 91 ? 10.925 7.913 12.857 1.00 64.38 91 LYS A C 1
ATOM 725 O O . LYS A 1 91 ? 9.801 7.976 13.333 1.00 64.38 91 LYS A O 1
ATOM 730 N N . LEU A 1 92 ? 11.459 6.775 12.412 1.00 55.53 92 LEU A N 1
ATOM 731 C CA . LEU A 1 92 ? 10.812 5.470 12.566 1.00 55.53 92 LEU A CA 1
ATOM 732 C C . LEU A 1 92 ? 10.961 4.919 13.991 1.00 55.53 92 LEU A C 1
ATOM 734 O O . LEU A 1 92 ? 10.074 4.212 14.450 1.00 55.53 92 LEU A O 1
ATOM 738 N N . GLN A 1 93 ? 12.049 5.254 14.693 1.00 62.72 93 GLN A N 1
ATOM 739 C CA . GLN A 1 93 ? 12.215 4.927 16.114 1.00 62.72 93 GLN A CA 1
ATOM 740 C C . GLN A 1 93 ? 11.263 5.720 17.013 1.00 62.72 93 GLN A C 1
ATOM 742 O O . GLN A 1 93 ? 10.827 5.183 18.018 1.00 62.72 93 GLN A O 1
ATOM 747 N N . ASP A 1 94 ? 10.892 6.942 16.628 1.00 60.97 94 ASP A N 1
ATOM 748 C CA . ASP A 1 94 ? 9.902 7.754 17.354 1.00 60.97 94 ASP A CA 1
ATOM 749 C C . ASP A 1 94 ? 8.446 7.257 17.181 1.00 60.97 94 ASP A C 1
ATOM 751 O O . ASP A 1 94 ? 7.529 7.810 17.787 1.00 60.97 94 ASP A O 1
ATOM 755 N N . LEU A 1 95 ? 8.213 6.250 16.328 1.00 51.59 95 LEU A N 1
ATOM 756 C CA . LEU A 1 95 ? 6.895 5.656 16.056 1.00 51.59 95 LEU A CA 1
ATOM 757 C C . LEU A 1 95 ? 6.643 4.341 16.822 1.00 51.59 95 LEU A C 1
ATOM 759 O O . LEU A 1 95 ? 5.587 3.736 16.630 1.00 51.59 95 LEU A O 1
ATOM 763 N N . VAL A 1 96 ? 7.591 3.904 17.661 1.00 43.03 96 VAL A N 1
ATOM 764 C CA . VAL A 1 96 ? 7.495 2.733 18.558 1.00 43.03 96 VAL A CA 1
ATOM 765 C C . VAL A 1 96 ? 7.620 3.201 20.002 1.00 43.03 96 VAL A C 1
ATOM 767 O O . VAL A 1 96 ? 6.844 2.704 20.846 1.00 43.03 96 VAL A O 1
#

=== Feature glossary ===
Key to the feature types in this record:

Secondary structure (8-state, DSSP). Secondary structure is the local, repeating backbone conformation. DSSP classifies it into eight states by reading the hydrogen-bond network: three helix types (H, G, I), two β types (E, B), two non-regular types (T, S), and unstructured coil (-).

Backbone torsions (φ/ψ). Backbone dihedral angles. Every residue except chain termini has a φ (preceding-C → N → Cα → C) and a ψ (N → Cα → C → next-N). They are reported in degrees following the IUPAC sign convention. Secondary structure is essentially a statement about which (φ, ψ) basin each residue occupies.

Predicted aligned error. Predicted Aligned Error (PAE) is an AlphaFold confidence matrix: entry (i, j) is the expected error in the position of residue j, in ångströms, when the prediction is superimposed on the true structure at residue i. Low PAE within a block of residues means that block is internally rigid and well-predicted; high PAE between two blocks means their relative placement is uncertain even if each block individually is confident.

B-factor. B-factor (Debye–Waller factor) reflects atomic displacement in the crystal lattice. It is an experimental observable (units Å²), not a prediction; low values mean the atom is pinned down, high values mean it moves or is heterogeneous across the crystal.

Secondary structure (3-state, P-SEA). Three-state secondary structure (P-SEA) collapses the eight DSSP classes into helix (a), strand (b), and coil (c). P-SEA assigns these from Cα geometry alone — distances and angles — without requiring backbone oxygens, so it works on any Cα trace.

Sequence. Primary structure: the covalent order of the twenty standard amino acids along the backbone. Two proteins with the same sequence will (almost always) fold to the same structure; two with 30% identity often share a fold but not the details.

pLDDT. pLDDT is the predicted lDDT-Cα score: AlphaFold's confidence that the local environment of each residue (all inter-atomic distances within 15 Å) is correctly placed. It is a per-residue number between 0 and 100, with higher meaning more reliable.

InterPro / GO / CATH / organism. Functional annotations link the protein to curated databases. InterPro entries identify conserved domains and families by matching the sequence against member-database signatures (Pfam, PROSITE, CDD, …). Gene Ontology (GO) terms describe molecular function, biological process, and cellular component in a controlled vocabulary. CATH places the structure in a hierarchical fold classification (Class/Architecture/Topology/Homologous-superfamily). The organism is the source species.

Contact-map, Ramachandran, and PAE plots. Three diagnostic plots accompany the record. The Cα contact map visualizes the tertiary structure as a 2D adjacency matrix (8 Å cutoff, sequence-local contacts suppressed). The Ramachandran plot shows the distribution of backbone (φ, ψ) torsions, with points in the α and β basins reflecting secondary structure content. The PAE plot shows AlphaFold's inter-residue confidence as a color matrix.

mmCIF coordinates. The mmCIF table is the protein's shape written out atom by atom. For each backbone N, Cα, C, and carbonyl O, it records an (x, y, z) coordinate triple in Å plus the residue type, chain letter, and residue number.

Radius of gyration, Cα contacts, bounding box. Three whole-structure scalars: the radius of gyration (RMS distance of Cα from centroid, in Å), the count of Cα–Cα contacts (pairs closer than 8 Å and separated by more than four residues in sequence — i.e. tertiary, not local, contacts), and the bounding-box dimensions. Together they distinguish compact globular folds from extended fibres or disordered chains.

Foldseek 3Di. The Foldseek 3Di string encodes local tertiary geometry as a 20-letter alphabet — one character per residue — derived from the relative positions of nearby Cα atoms. Unlike the amino-acid sequence, 3Di is a direct function of the 3D structure, so two proteins with the same fold have similar 3Di strings even at low sequence identity.

Rendered structure images. Six rendered views show the 3D structure from the faces of a cube — i.e. along ±x, ±y, ±z. Rendering representation is drawn randomly per protein from cartoon (secondary-structure ribbons), sticks (backbone bonds), or molecular surface; coloring is either N→C rainbow (blue at the N-terminus through red at the C-terminus) or one color per chain.

Nearest PDB structures. The Foldseek neighbor list gives the closest experimentally determined structures in the PDB, ranked by structural alignment. TM-score near 1 means near-identical fold; near 0.3 means only rough topology match. This is how one finds what a novel AlphaFold prediction most resembles in the solved-structure universe.

Solvent-accessible surface area. SASA measures how much of the protein is reachable by solvent. It is computed by rolling a water-sized probe over the atomic surface and summing the exposed area (Å²). Per-residue SASA distinguishes core (buried, low SASA) from surface (exposed, high SASA) residues; total SASA is a whole-molecule size measure.